Protein AF-A0A955YL09-F1 (afdb_monomer_lite)

Secondary structure (DSSP, 8-state):
-PPP-------TTHHHHHHHHHHHHHHHHHHHHTHHHHHHHTS--HHHHHHHHHHTGGGTTS-GGGTS--

Structure (mmCIF, N/CA/C/O backbone):
data_AF-A0A955YL09-F1
#
_entry.id   AF-A0A955YL09-F1
#
loop_
_atom_site.group_PDB
_atom_site.id
_atom_site.type_symbol
_atom_site.label_atom_id
_atom_site.label_alt_id
_atom_site.label_comp_id
_atom_site.label_asym_id
_atom_site.label_entity_id
_atom_site.label_seq_id
_atom_site.pdbx_PDB_ins_code
_atom_site.Cartn_x
_atom_site.Cartn_y
_atom_site.Cartn_z
_atom_site.occupancy
_atom_site.B_iso_or_equiv
_atom_site.auth_seq_id
_atom_site.auth_comp_id
_atom_site.auth_asym_id
_atom_site.auth_atom_id
_atom_site.pdbx_PDB_model_num
ATOM 1 N N . MET A 1 1 ? 36.851 -18.452 3.923 1.00 37.38 1 MET A N 1
ATOM 2 C CA . MET A 1 1 ? 36.394 -17.066 3.701 1.00 37.38 1 MET A CA 1
ATOM 3 C C . MET A 1 1 ? 35.350 -17.102 2.605 1.00 37.38 1 MET A C 1
ATOM 5 O O . MET A 1 1 ? 35.714 -17.271 1.450 1.00 37.38 1 MET A O 1
ATOM 9 N N . SER A 1 2 ? 34.068 -17.081 2.967 1.00 35.31 2 SER A N 1
ATOM 10 C CA . SER A 1 2 ? 32.985 -17.041 1.980 1.00 35.31 2 SER A CA 1
ATOM 11 C C . SER A 1 2 ? 33.022 -15.679 1.284 1.00 35.31 2 SER A C 1
ATOM 13 O O . SER A 1 2 ? 33.039 -14.668 1.990 1.00 35.31 2 SER A O 1
ATOM 15 N N . PRO A 1 3 ? 33.103 -15.619 -0.056 1.00 46.81 3 PRO A N 1
ATOM 16 C CA . PRO A 1 3 ? 33.160 -14.347 -0.748 1.00 46.81 3 PRO A CA 1
ATOM 17 C C . PRO A 1 3 ? 31.812 -13.649 -0.584 1.00 46.81 3 PRO A C 1
ATOM 19 O O . PRO A 1 3 ? 30.750 -14.265 -0.697 1.00 46.81 3 PRO A O 1
ATOM 22 N N . GLY A 1 4 ? 31.897 -12.370 -0.227 1.00 38.09 4 GLY A N 1
ATOM 23 C CA . GLY A 1 4 ? 30.766 -11.501 0.030 1.00 38.09 4 GLY A CA 1
ATOM 24 C C . GLY A 1 4 ? 29.815 -11.430 -1.156 1.00 38.09 4 GLY A C 1
ATOM 25 O O . GLY A 1 4 ? 30.224 -11.517 -2.312 1.00 38.09 4 GLY A O 1
ATOM 26 N N . LEU A 1 5 ? 28.544 -11.272 -0.795 1.00 41.22 5 LEU A N 1
ATOM 27 C CA . LEU A 1 5 ? 27.402 -10.886 -1.609 1.00 41.22 5 LEU A CA 1
ATOM 28 C C . LEU A 1 5 ? 27.838 -10.078 -2.843 1.00 41.22 5 LEU A C 1
ATOM 30 O O . LEU A 1 5 ? 28.047 -8.867 -2.770 1.00 41.22 5 LEU A O 1
ATOM 34 N N . ALA A 1 6 ? 28.010 -10.769 -3.968 1.00 37.56 6 ALA A N 1
ATOM 35 C CA . ALA A 1 6 ? 28.262 -10.145 -5.251 1.00 37.56 6 ALA A CA 1
ATOM 36 C C . ALA A 1 6 ? 26.990 -9.393 -5.656 1.00 37.56 6 ALA A C 1
ATOM 38 O O . ALA A 1 6 ? 26.090 -9.938 -6.290 1.00 37.56 6 ALA A O 1
ATOM 39 N N . VAL A 1 7 ? 26.914 -8.124 -5.257 1.00 43.75 7 VAL A N 1
ATOM 40 C CA . VAL A 1 7 ? 26.029 -7.121 -5.850 1.00 43.75 7 VAL A CA 1
ATOM 41 C C . VAL A 1 7 ? 26.569 -6.842 -7.254 1.00 43.75 7 VAL A C 1
ATOM 43 O O . VAL A 1 7 ? 27.263 -5.859 -7.489 1.00 43.75 7 VAL A O 1
ATOM 46 N N . ALA A 1 8 ? 26.361 -7.781 -8.174 1.00 42.16 8 ALA A N 1
ATOM 47 C CA . ALA A 1 8 ? 26.844 -7.668 -9.544 1.00 42.16 8 ALA A CA 1
ATOM 48 C C . ALA A 1 8 ? 25.955 -8.455 -10.513 1.00 42.16 8 ALA A C 1
ATOM 50 O O . ALA A 1 8 ? 26.365 -9.444 -11.111 1.00 42.16 8 ALA A O 1
ATOM 51 N N . ALA A 1 9 ? 24.736 -7.962 -10.702 1.00 38.84 9 ALA A N 1
ATOM 52 C CA . ALA A 1 9 ? 24.066 -8.032 -11.990 1.00 38.84 9 ALA A CA 1
ATOM 53 C C . ALA A 1 9 ? 23.264 -6.740 -12.147 1.00 38.84 9 ALA A C 1
ATOM 55 O O . ALA A 1 9 ? 22.431 -6.419 -11.302 1.00 38.84 9 ALA A O 1
ATOM 56 N N . ALA A 1 10 ? 23.547 -5.965 -13.193 1.00 46.06 10 ALA A N 1
ATOM 57 C CA . ALA A 1 10 ? 22.672 -4.875 -13.596 1.00 46.06 10 ALA A CA 1
ATOM 58 C C . ALA A 1 10 ? 21.289 -5.479 -13.864 1.00 46.06 10 ALA A C 1
ATOM 60 O O . ALA A 1 10 ? 21.113 -6.314 -14.750 1.00 46.06 10 ALA A O 1
ATOM 61 N N . LEU A 1 11 ? 20.347 -5.130 -13.005 1.00 45.53 11 LEU A N 1
ATOM 62 C CA . LEU A 1 11 ? 19.076 -5.807 -12.882 1.00 45.53 11 LEU A CA 1
ATOM 63 C C . LEU A 1 11 ? 18.126 -5.267 -13.982 1.00 45.53 11 LEU A C 1
ATOM 65 O O . LEU A 1 11 ? 17.863 -4.061 -13.986 1.00 45.53 11 LEU A O 1
ATOM 69 N N . PRO A 1 12 ? 17.573 -6.096 -14.903 1.00 55.06 12 PRO A N 1
ATOM 70 C CA . PRO A 1 12 ? 16.460 -5.678 -15.789 1.00 55.06 12 PRO A CA 1
ATOM 71 C C . PRO A 1 12 ? 15.267 -5.099 -14.987 1.00 55.06 12 PRO A C 1
ATOM 73 O O . PRO A 1 12 ? 14.465 -4.309 -15.480 1.00 55.06 12 PRO A O 1
ATOM 76 N N . ASP A 1 13 ? 15.257 -5.478 -13.715 1.00 63.91 13 ASP A N 1
ATOM 77 C CA . ASP A 1 13 ? 14.545 -5.080 -12.508 1.00 63.91 13 ASP A CA 1
ATOM 78 C C . ASP A 1 13 ? 14.578 -3.590 -12.094 1.00 63.91 13 ASP A C 1
ATOM 80 O O . ASP A 1 13 ? 13.714 -3.188 -11.325 1.00 63.91 13 ASP A O 1
ATOM 84 N N . GLU A 1 14 ? 15.501 -2.724 -12.539 1.00 82.94 14 GLU A N 1
ATOM 85 C CA . GLU A 1 14 ? 15.589 -1.359 -11.958 1.00 82.94 14 GLU A CA 1
ATOM 86 C C . GLU A 1 14 ? 14.364 -0.477 -12.279 1.00 82.94 14 GLU A C 1
ATOM 88 O O . GLU A 1 14 ? 13.842 0.235 -11.416 1.00 82.94 14 GLU A O 1
ATOM 93 N N . ALA A 1 15 ? 13.847 -0.547 -13.508 1.00 86.12 15 ALA A N 1
ATOM 94 C CA . ALA A 1 15 ? 12.630 0.172 -13.892 1.00 86.12 15 ALA A CA 1
ATOM 95 C C . ALA A 1 15 ? 11.389 -0.373 -13.162 1.00 86.12 15 ALA A C 1
ATOM 97 O O . ALA A 1 15 ? 10.510 0.392 -12.750 1.00 86.12 15 ALA A O 1
ATOM 98 N N . LEU A 1 16 ? 11.343 -1.692 -12.958 1.00 85.50 16 LEU A N 1
ATOM 99 C CA . LEU A 1 16 ? 10.311 -2.349 -12.164 1.00 85.50 16 LEU A CA 1
ATOM 100 C C . LEU A 1 16 ? 10.403 -1.915 -10.697 1.00 85.50 16 LEU A C 1
ATOM 102 O O . LEU A 1 16 ? 9.398 -1.495 -10.130 1.00 85.50 16 LEU A O 1
ATOM 106 N N . ARG A 1 17 ? 11.602 -1.927 -10.108 1.00 89.31 17 ARG A N 1
ATOM 107 C CA . ARG A 1 17 ? 11.875 -1.465 -8.745 1.00 89.31 17 ARG A CA 1
ATOM 108 C C . ARG A 1 17 ? 11.381 -0.040 -8.550 1.00 89.31 17 ARG A C 1
ATOM 110 O O . ARG A 1 17 ? 10.606 0.208 -7.633 1.00 89.31 17 ARG A O 1
ATOM 117 N N . ARG A 1 18 ? 11.763 0.888 -9.435 1.00 93.31 18 ARG A N 1
ATOM 118 C CA . ARG A 1 18 ? 11.295 2.284 -9.387 1.00 93.31 18 ARG A CA 1
ATOM 119 C C . ARG A 1 18 ? 9.775 2.389 -9.470 1.00 93.31 18 ARG A C 1
ATOM 121 O O . ARG A 1 18 ? 9.181 3.167 -8.732 1.00 93.31 18 ARG A O 1
ATOM 128 N N . THR A 1 19 ? 9.152 1.591 -10.333 1.00 92.44 19 THR A N 1
ATOM 129 C CA . THR A 1 19 ? 7.690 1.552 -10.475 1.00 92.44 19 THR A CA 1
ATOM 130 C C . THR A 1 19 ? 7.012 1.052 -9.198 1.00 92.44 19 THR A C 1
ATOM 132 O O . THR A 1 19 ? 6.043 1.656 -8.744 1.00 92.44 19 THR A O 1
ATOM 135 N N . LEU A 1 20 ? 7.520 -0.025 -8.595 1.00 91.56 20 LEU A N 1
ATOM 136 C CA . LEU A 1 20 ? 6.988 -0.578 -7.350 1.00 91.56 20 LEU A CA 1
ATOM 137 C C . LEU A 1 20 ? 7.172 0.391 -6.177 1.00 91.56 20 LEU A C 1
ATOM 139 O O . LEU A 1 20 ? 6.242 0.568 -5.396 1.00 91.56 20 LEU A O 1
ATOM 143 N N . VAL A 1 21 ? 8.322 1.067 -6.088 1.00 95.31 21 VAL A N 1
ATOM 144 C CA . VAL A 1 21 ? 8.566 2.107 -5.076 1.00 95.31 21 VAL A CA 1
ATOM 145 C C . VAL A 1 21 ? 7.581 3.266 -5.239 1.00 95.31 21 VAL A C 1
ATOM 147 O O . VAL A 1 21 ? 6.908 3.612 -4.275 1.00 95.31 21 VAL A O 1
ATOM 150 N N . ALA A 1 22 ? 7.405 3.796 -6.453 1.00 96.94 22 ALA A N 1
ATOM 151 C CA . ALA A 1 22 ? 6.463 4.891 -6.702 1.00 96.94 22 ALA A CA 1
ATOM 152 C C . ALA A 1 22 ? 5.011 4.509 -6.352 1.00 96.94 22 ALA A C 1
ATOM 154 O O . ALA A 1 22 ? 4.270 5.302 -5.775 1.00 96.94 22 ALA A O 1
ATOM 155 N N . ARG A 1 23 ? 4.598 3.269 -6.654 1.00 96.00 23 ARG A N 1
ATOM 156 C CA . ARG A 1 23 ? 3.283 2.747 -6.245 1.00 96.00 23 ARG A CA 1
ATOM 157 C C . ARG A 1 23 ? 3.157 2.626 -4.728 1.00 96.00 23 ARG A C 1
ATOM 159 O O . ARG A 1 23 ? 2.084 2.884 -4.198 1.00 96.00 23 ARG A O 1
ATOM 166 N N . ALA A 1 24 ? 4.225 2.240 -4.031 1.00 96.56 24 ALA A N 1
ATOM 167 C CA . ALA A 1 24 ? 4.213 2.121 -2.575 1.00 96.56 24 ALA A CA 1
ATOM 168 C C . ALA A 1 24 ? 4.077 3.498 -1.915 1.00 96.56 24 ALA A C 1
ATOM 170 O O . ALA A 1 24 ? 3.247 3.665 -1.025 1.00 96.56 24 ALA A O 1
ATOM 171 N N . GLU A 1 25 ? 4.833 4.487 -2.397 1.00 98.25 25 GLU A N 1
ATOM 172 C CA . GLU A 1 25 ? 4.749 5.881 -1.948 1.00 98.25 25 GLU A CA 1
ATOM 173 C C . GLU A 1 25 ? 3.340 6.454 -2.146 1.00 98.25 25 GLU A C 1
ATOM 175 O O . GLU A 1 25 ? 2.804 7.095 -1.243 1.00 98.25 25 GLU A O 1
ATOM 180 N N . ALA A 1 26 ? 2.702 6.156 -3.282 1.00 98.31 26 ALA A N 1
ATOM 181 C CA . ALA A 1 26 ? 1.342 6.604 -3.576 1.00 98.31 26 ALA A CA 1
ATOM 182 C C . ALA A 1 26 ? 0.278 6.029 -2.621 1.00 98.31 26 ALA A C 1
ATOM 184 O O . ALA A 1 26 ? -0.731 6.689 -2.387 1.00 98.31 26 ALA A O 1
ATOM 185 N N . LEU A 1 27 ? 0.494 4.838 -2.046 1.00 98.12 27 LEU A N 1
ATOM 186 C CA . LEU A 1 27 ? -0.451 4.220 -1.105 1.00 98.12 27 LEU A CA 1
ATOM 187 C C . LEU A 1 27 ? -0.309 4.723 0.336 1.00 98.12 27 LEU A C 1
ATOM 189 O O . LEU A 1 27 ? -1.221 4.528 1.137 1.00 98.12 27 LEU A O 1
ATOM 193 N N . VAL A 1 28 ? 0.806 5.365 0.698 1.00 98.38 28 VAL A N 1
ATOM 194 C CA . VAL A 1 28 ? 1.056 5.853 2.067 1.00 98.38 28 VAL A CA 1
ATOM 195 C C . VAL A 1 28 ? -0.120 6.641 2.673 1.00 98.38 28 VAL A C 1
ATOM 197 O O . VAL A 1 28 ? -0.508 6.298 3.794 1.00 98.38 28 VAL A O 1
ATOM 200 N N . PRO A 1 29 ? -0.719 7.653 2.009 1.00 98.62 29 PRO A N 1
ATOM 201 C CA . PRO A 1 29 ? -1.833 8.400 2.599 1.00 98.62 29 PRO A CA 1
ATOM 202 C C . PRO A 1 29 ? -3.045 7.513 2.921 1.00 98.62 29 PRO A C 1
ATOM 204 O O . PRO A 1 29 ? -3.605 7.617 4.015 1.00 98.62 29 PRO A O 1
ATOM 207 N N . ASP A 1 30 ? -3.405 6.594 2.024 1.00 98.38 30 ASP A N 1
ATOM 208 C CA . ASP A 1 30 ? -4.539 5.686 2.214 1.00 98.38 30 ASP A CA 1
ATOM 209 C C . ASP A 1 30 ? -4.274 4.675 3.334 1.00 98.38 30 ASP A C 1
ATOM 211 O O . ASP A 1 30 ? -5.147 4.393 4.158 1.00 98.38 30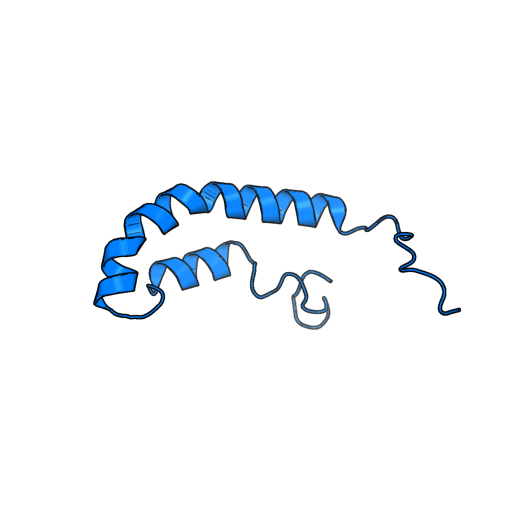 ASP A O 1
ATOM 215 N N . LEU A 1 31 ? -3.046 4.157 3.416 1.00 98.38 31 LEU A N 1
ATOM 216 C CA . LEU A 1 31 ? -2.630 3.257 4.490 1.00 98.38 31 LEU A CA 1
ATOM 217 C C . LEU A 1 31 ? -2.699 3.946 5.857 1.00 98.38 31 LEU A C 1
ATOM 219 O O . LEU A 1 31 ? -3.188 3.344 6.814 1.00 98.38 31 LEU A O 1
ATOM 223 N N . LEU A 1 32 ? -2.257 5.205 5.950 1.00 98.56 32 LEU A N 1
ATOM 224 C CA . LEU A 1 32 ? -2.335 5.998 7.180 1.00 98.56 32 LEU A CA 1
ATOM 225 C C . LEU A 1 32 ? -3.787 6.249 7.600 1.00 98.56 32 LEU A C 1
ATOM 227 O O . LEU A 1 32 ? -4.121 6.061 8.772 1.00 98.56 32 LEU A O 1
ATOM 231 N N . ALA A 1 33 ? -4.660 6.604 6.653 1.00 98.62 33 ALA A N 1
ATOM 232 C CA . ALA A 1 33 ? -6.083 6.823 6.915 1.00 98.62 33 ALA A CA 1
ATOM 233 C C . ALA A 1 33 ? -6.787 5.567 7.466 1.00 98.62 33 ALA A C 1
ATOM 235 O O . ALA A 1 33 ? -7.734 5.672 8.244 1.00 98.62 33 ALA A O 1
ATOM 236 N N . ARG A 1 34 ? -6.296 4.373 7.112 1.00 98.56 34 ARG A N 1
ATOM 237 C CA . ARG A 1 34 ? -6.874 3.074 7.494 1.00 98.56 34 ARG A CA 1
ATOM 238 C C . ARG A 1 34 ? -6.321 2.488 8.796 1.00 98.56 34 ARG A C 1
ATOM 240 O O . ARG A 1 34 ? -6.793 1.442 9.244 1.00 98.56 34 ARG A O 1
ATOM 247 N N . VAL A 1 35 ? -5.349 3.138 9.441 1.00 98.56 35 VAL A N 1
ATOM 248 C CA . VAL A 1 35 ? -4.767 2.662 10.711 1.00 98.56 35 VAL A CA 1
ATOM 249 C C . VAL A 1 35 ? -5.817 2.435 11.812 1.00 98.56 35 VAL A C 1
ATOM 251 O O . VAL A 1 35 ? -5.724 1.402 12.481 1.00 98.56 35 VAL A O 1
ATOM 254 N N . PRO A 1 36 ? -6.809 3.322 12.037 1.00 98.50 36 PRO A N 1
ATOM 255 C CA . PRO A 1 36 ? -7.826 3.098 13.065 1.00 98.50 36 PR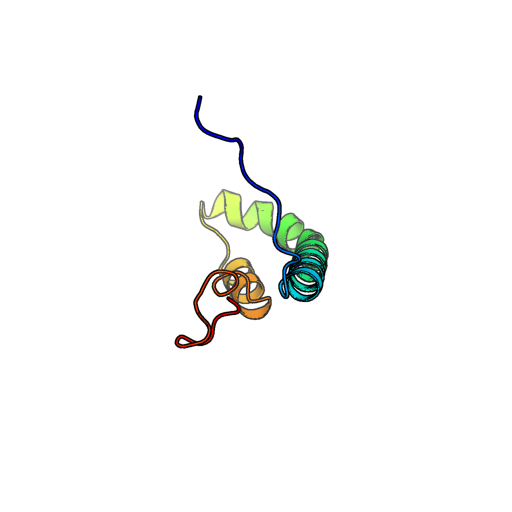O A CA 1
ATOM 256 C C . PRO A 1 36 ? -8.656 1.830 12.814 1.00 98.50 36 PRO A C 1
ATOM 258 O O . PRO A 1 36 ? -8.751 0.992 13.708 1.00 98.50 36 PRO A O 1
ATOM 261 N N . GLU A 1 37 ? -9.154 1.641 11.584 1.00 98.25 37 GLU A N 1
ATOM 262 C CA . GLU A 1 37 ? -9.910 0.445 11.175 1.00 98.25 37 GLU A CA 1
ATOM 263 C C . GLU A 1 37 ? -9.075 -0.830 11.369 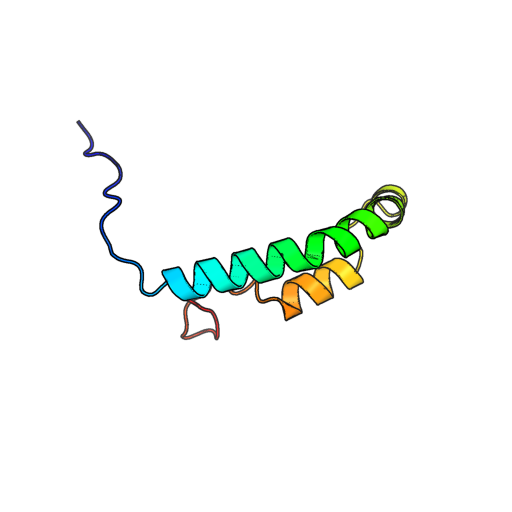1.00 98.25 37 GLU A C 1
ATOM 265 O O . GLU A 1 37 ? -9.542 -1.820 11.936 1.00 98.25 37 GLU A O 1
ATOM 270 N N . ALA A 1 38 ? -7.808 -0.793 10.942 1.00 98.31 38 ALA A N 1
ATOM 271 C CA . ALA A 1 38 ? -6.897 -1.925 11.066 1.00 98.31 38 ALA A CA 1
ATOM 272 C C . ALA A 1 38 ? -6.654 -2.320 12.532 1.00 98.31 38 ALA A C 1
ATOM 274 O O . ALA A 1 38 ? -6.595 -3.508 12.865 1.00 98.31 38 ALA A O 1
ATOM 275 N N . ARG A 1 39 ? -6.517 -1.322 13.415 1.00 98.38 39 ARG A N 1
ATOM 276 C CA . ARG A 1 39 ? -6.292 -1.524 14.852 1.00 98.38 39 ARG A CA 1
ATOM 277 C C . ARG A 1 39 ? -7.519 -2.100 15.544 1.00 98.38 39 ARG A C 1
ATOM 279 O O . ARG A 1 39 ? -7.380 -3.077 16.274 1.00 98.38 39 ARG A O 1
ATOM 286 N N . GLU A 1 40 ? -8.695 -1.533 15.298 1.00 98.38 40 GLU A N 1
ATOM 287 C CA . GLU A 1 40 ? -9.953 -2.005 15.883 1.00 98.38 40 GLU A CA 1
ATOM 288 C C . GLU A 1 40 ? -10.280 -3.434 15.427 1.00 98.38 40 GLU A C 1
ATOM 290 O O . GLU A 1 40 ? -10.549 -4.318 16.243 1.00 98.38 40 GLU A O 1
ATOM 295 N N . GLY A 1 41 ? -10.161 -3.696 14.123 1.00 97.81 41 GLY A N 1
ATOM 296 C CA . GLY A 1 41 ? -10.439 -5.006 13.539 1.00 97.81 41 GLY A CA 1
ATOM 297 C C . GLY A 1 41 ? -9.350 -6.057 13.772 1.00 97.81 41 GLY A C 1
ATOM 298 O O . GLY A 1 41 ? -9.580 -7.230 13.475 1.00 97.81 41 GLY A O 1
ATOM 299 N N . ARG A 1 42 ? -8.166 -5.660 14.267 1.00 98.12 42 ARG A N 1
ATOM 300 C CA . ARG A 1 42 ? -6.964 -6.510 14.414 1.00 98.12 42 ARG A CA 1
ATOM 301 C C . ARG A 1 42 ? -6.632 -7.300 13.145 1.00 98.12 42 ARG A C 1
ATOM 303 O O . ARG A 1 42 ? -6.215 -8.457 13.197 1.00 98.12 42 ARG A O 1
ATOM 310 N N . ARG A 1 43 ? -6.847 -6.674 11.993 1.00 98.06 43 ARG A N 1
ATOM 311 C CA . ARG A 1 43 ? -6.624 -7.261 10.671 1.00 98.06 43 ARG A CA 1
ATOM 312 C C . ARG A 1 43 ? -6.279 -6.169 9.676 1.00 98.06 43 ARG A C 1
ATOM 314 O O . ARG A 1 43 ? -6.658 -5.017 9.862 1.00 98.06 43 ARG A O 1
ATOM 321 N N . VAL A 1 44 ? -5.616 -6.542 8.590 1.00 97.75 44 VAL A N 1
ATOM 322 C CA . VAL A 1 44 ? -5.430 -5.630 7.460 1.00 97.75 44 VAL A CA 1
ATOM 323 C C . VAL A 1 44 ? -6.794 -5.397 6.792 1.00 97.75 44 VAL A C 1
ATOM 325 O O . VAL A 1 44 ? -7.470 -6.379 6.467 1.00 97.75 44 VAL A O 1
ATOM 328 N N . PRO A 1 45 ? -7.227 -4.139 6.593 1.00 98.56 45 PRO A N 1
ATOM 329 C CA . PRO A 1 45 ? -8.458 -3.829 5.876 1.00 98.56 45 PRO A CA 1
ATOM 330 C C . PRO A 1 45 ? -8.472 -4.438 4.477 1.00 98.56 45 PRO A C 1
ATOM 332 O O . PRO A 1 45 ? -7.446 -4.466 3.793 1.00 98.56 45 PRO A O 1
ATOM 335 N N . LYS A 1 46 ? -9.647 -4.884 4.019 1.00 98.31 46 LYS A N 1
ATOM 336 C CA . LYS A 1 46 ? -9.790 -5.478 2.680 1.00 98.31 46 LYS A CA 1
ATOM 337 C C . LYS A 1 46 ? -9.323 -4.507 1.590 1.00 98.31 46 LY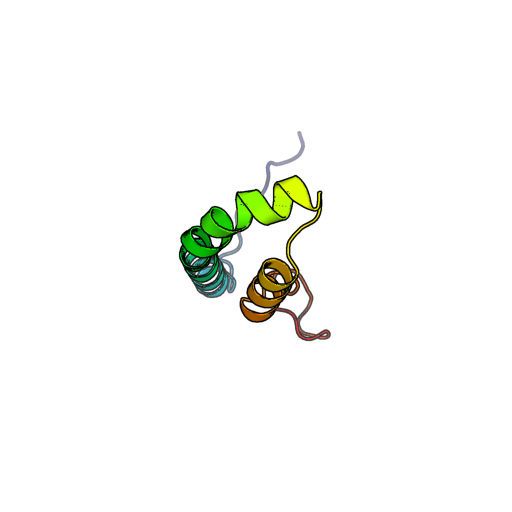S A C 1
ATOM 339 O O . LYS A 1 46 ? -8.591 -4.920 0.700 1.00 98.31 46 LYS A O 1
ATOM 344 N N . ALA A 1 47 ? -9.669 -3.225 1.720 1.00 98.06 47 ALA A N 1
ATOM 345 C CA . ALA A 1 47 ? -9.244 -2.180 0.789 1.00 98.06 47 ALA A CA 1
ATOM 346 C C . ALA A 1 47 ? -7.713 -2.098 0.662 1.00 98.06 47 ALA A C 1
ATOM 348 O O . ALA A 1 47 ? -7.191 -1.959 -0.435 1.00 98.06 47 ALA A O 1
ATOM 349 N N . THR A 1 48 ? -6.975 -2.276 1.763 1.00 98.38 48 THR A N 1
ATOM 350 C CA . THR A 1 48 ? -5.506 -2.314 1.725 1.00 98.38 48 THR A CA 1
ATOM 351 C C . THR A 1 48 ? -4.984 -3.515 0.944 1.00 98.38 48 THR A C 1
ATOM 353 O O . THR A 1 48 ? -4.052 -3.368 0.159 1.00 98.38 48 THR A O 1
ATOM 356 N N . ILE A 1 49 ? -5.584 -4.696 1.115 1.00 98.25 49 ILE A N 1
ATOM 357 C CA . ILE A 1 49 ? -5.200 -5.882 0.337 1.00 98.25 49 ILE A CA 1
ATOM 358 C C . ILE A 1 49 ? -5.508 -5.689 -1.151 1.00 98.25 49 ILE A C 1
ATOM 360 O O . ILE A 1 49 ? -4.661 -6.004 -1.987 1.00 98.25 49 ILE A O 1
ATOM 364 N N . ASP A 1 50 ? -6.681 -5.142 -1.473 1.00 98.19 50 ASP A N 1
ATOM 365 C CA . ASP A 1 50 ? -7.100 -4.880 -2.851 1.00 98.19 50 ASP A CA 1
ATOM 366 C C . ASP A 1 50 ? -6.137 -3.899 -3.543 1.00 98.19 50 ASP A C 1
ATOM 368 O O . ASP A 1 50 ? -5.665 -4.174 -4.648 1.00 98.19 50 ASP A O 1
ATOM 372 N N . ASP A 1 51 ? -5.754 -2.815 -2.863 1.00 98.19 51 ASP A N 1
ATOM 373 C CA . ASP A 1 51 ? -4.801 -1.831 -3.386 1.00 98.19 51 ASP A CA 1
ATOM 374 C C . ASP A 1 51 ? -3.400 -2.425 -3.569 1.00 98.19 51 ASP A C 1
ATOM 376 O O . ASP A 1 51 ? -2.747 -2.194 -4.588 1.00 98.19 51 ASP A O 1
ATOM 380 N N . MET A 1 52 ? -2.934 -3.248 -2.623 1.00 96.25 52 MET A N 1
ATOM 381 C CA . MET A 1 52 ? -1.646 -3.936 -2.748 1.00 96.25 52 MET A CA 1
ATOM 382 C C . MET A 1 52 ? -1.632 -4.934 -3.914 1.00 96.25 52 MET A C 1
ATOM 384 O O . MET A 1 52 ? -0.613 -5.083 -4.599 1.00 96.25 52 MET A O 1
ATOM 388 N N . GLN A 1 53 ? -2.759 -5.607 -4.160 1.00 94.62 53 GLN A N 1
ATOM 389 C CA . GLN A 1 53 ? -2.926 -6.514 -5.289 1.00 94.62 53 GLN A CA 1
ATOM 390 C C . GLN A 1 53 ? -2.959 -5.749 -6.617 1.00 94.62 53 GLN A C 1
ATOM 392 O O . GLN A 1 53 ? -2.266 -6.149 -7.554 1.00 94.62 53 GLN A O 1
ATOM 397 N N . ALA A 1 54 ? -3.692 -4.635 -6.686 1.00 93.94 54 ALA A N 1
ATOM 398 C CA . ALA A 1 54 ? -3.737 -3.758 -7.856 1.00 93.94 54 ALA A CA 1
ATOM 399 C C . ALA A 1 54 ? -2.364 -3.136 -8.165 1.00 93.94 54 ALA A C 1
ATOM 401 O O . ALA A 1 54 ? -1.959 -3.054 -9.325 1.00 93.94 54 ALA A O 1
ATOM 402 N N . ALA A 1 55 ? -1.602 -2.772 -7.131 1.00 93.88 55 ALA A N 1
ATOM 403 C CA . ALA A 1 55 ? -0.237 -2.273 -7.264 1.00 93.88 55 ALA A CA 1
ATOM 404 C C . ALA A 1 55 ? 0.769 -3.353 -7.715 1.00 93.88 55 ALA A C 1
ATOM 406 O O . ALA A 1 55 ? 1.857 -3.016 -8.195 1.00 93.88 55 ALA A O 1
ATOM 407 N N . GLY A 1 56 ? 0.404 -4.637 -7.620 1.00 90.50 56 GLY A N 1
ATOM 408 C CA . GLY A 1 56 ? 1.200 -5.770 -8.094 1.00 90.50 56 GLY A CA 1
ATOM 409 C C . GLY A 1 56 ? 2.243 -6.287 -7.100 1.00 90.50 56 GLY A C 1
ATOM 410 O O . GLY A 1 56 ? 3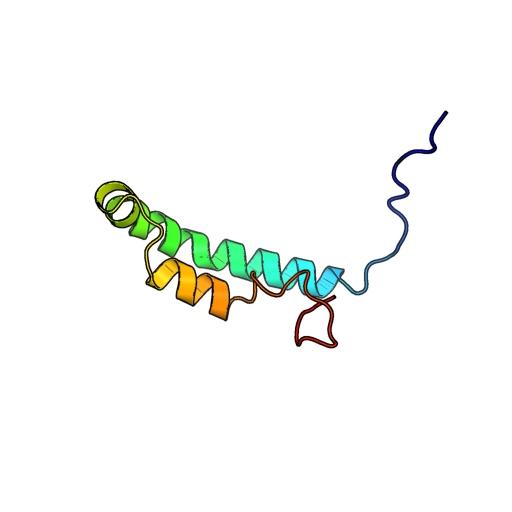.107 -7.070 -7.493 1.00 90.50 56 GLY A O 1
ATOM 411 N N . PHE A 1 57 ? 2.176 -5.901 -5.819 1.00 92.94 57 PHE A N 1
ATOM 412 C CA . PHE A 1 57 ? 3.207 -6.266 -4.836 1.00 92.94 57 PHE A CA 1
ATOM 413 C C . PHE A 1 57 ? 3.313 -7.772 -4.597 1.00 92.94 57 PHE A C 1
ATOM 415 O O . PHE A 1 57 ? 4.417 -8.300 -4.492 1.00 92.94 57 PHE A O 1
ATOM 422 N N . PHE A 1 58 ? 2.190 -8.494 -4.591 1.00 91.50 58 PHE A N 1
ATOM 423 C CA . PHE A 1 58 ? 2.187 -9.943 -4.355 1.00 91.50 58 PHE A CA 1
ATOM 424 C C . PHE A 1 58 ? 2.808 -10.768 -5.490 1.00 91.50 58 PHE A C 1
ATOM 426 O O . PHE A 1 58 ? 3.031 -11.962 -5.320 1.00 91.50 58 PHE A O 1
ATOM 433 N N . ARG A 1 59 ? 3.086 -10.148 -6.643 1.00 88.38 59 ARG A N 1
ATOM 434 C CA . ARG A 1 59 ? 3.661 -10.814 -7.822 1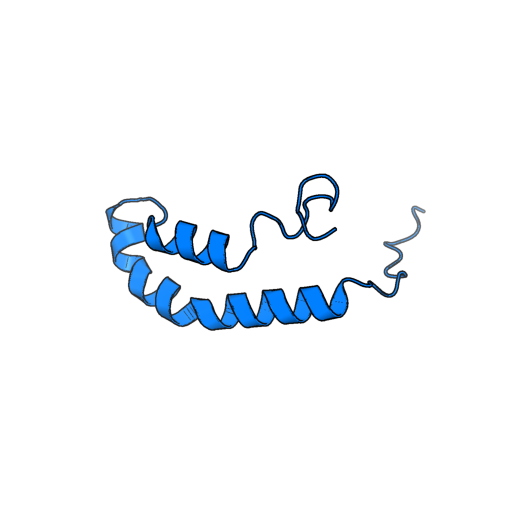.00 88.38 59 ARG A CA 1
ATOM 435 C C . ARG A 1 59 ? 5.059 -10.317 -8.181 1.00 88.38 59 ARG A C 1
ATOM 437 O O . ARG A 1 59 ? 5.619 -10.763 -9.180 1.00 88.38 59 ARG A O 1
ATOM 444 N N . ALA A 1 60 ? 5.625 -9.416 -7.377 1.00 86.56 60 ALA A N 1
ATOM 445 C CA . ALA A 1 60 ? 6.918 -8.798 -7.657 1.00 86.56 60 ALA A CA 1
ATOM 446 C C . ALA A 1 60 ? 8.058 -9.827 -7.772 1.00 86.56 60 ALA A C 1
ATOM 448 O O . ALA A 1 60 ? 8.894 -9.689 -8.652 1.00 86.56 60 ALA A O 1
ATOM 449 N N . LEU A 1 61 ? 8.041 -10.871 -6.936 1.00 83.12 61 LEU A N 1
ATOM 450 C CA . LEU A 1 61 ? 9.056 -11.939 -6.887 1.00 83.12 61 LEU A CA 1
ATOM 451 C C . LEU A 1 61 ? 8.551 -13.270 -7.463 1.00 83.12 61 LEU A C 1
ATOM 453 O O . LEU A 1 61 ? 9.048 -14.342 -7.135 1.00 83.12 61 LEU A O 1
ATOM 457 N N . GLN A 1 62 ? 7.455 -13.234 -8.217 1.00 86.69 62 GLN A N 1
ATOM 458 C CA . GLN A 1 62 ? 6.902 -14.441 -8.811 1.00 86.69 62 GLN A CA 1
ATOM 459 C C . GLN A 1 62 ? 7.491 -14.613 -10.222 1.00 86.69 62 GLN A C 1
ATOM 461 O O . GLN A 1 62 ? 7.527 -13.637 -10.972 1.00 86.69 62 GLN A O 1
ATOM 466 N N . PRO A 1 63 ? 7.881 -15.835 -10.633 1.00 86.25 63 PRO A N 1
ATOM 467 C CA . PRO A 1 63 ? 8.390 -16.062 -11.980 1.00 86.25 63 PRO A CA 1
ATOM 468 C C . PRO A 1 63 ? 7.388 -15.678 -13.077 1.00 86.25 63 PRO A C 1
ATOM 470 O O . PRO A 1 63 ? 6.192 -15.979 -12.967 1.00 86.25 63 PRO A O 1
ATOM 473 N N . LYS A 1 64 ? 7.877 -15.147 -14.203 1.00 86.00 64 LYS A N 1
ATOM 474 C CA . LYS A 1 64 ? 7.072 -14.788 -15.391 1.00 86.00 64 LYS A CA 1
ATOM 475 C C . LYS A 1 64 ? 6.171 -15.903 -15.908 1.00 86.00 64 LYS A C 1
ATOM 477 O O . LYS A 1 64 ? 5.048 -15.636 -16.325 1.00 86.00 64 LYS A O 1
ATOM 482 N N . ARG A 1 65 ? 6.610 -17.168 -15.829 1.00 89.81 65 ARG A N 1
ATOM 483 C CA . ARG A 1 65 ? 5.793 -18.332 -16.244 1.00 89.81 65 ARG A CA 1
ATOM 484 C C . ARG A 1 65 ? 4.491 -18.484 -15.447 1.00 89.81 65 ARG A C 1
ATOM 486 O O . ARG A 1 65 ? 3.585 -19.177 -15.889 1.00 89.81 65 ARG A O 1
ATOM 493 N N . TRP A 1 66 ? 4.406 -17.834 -14.289 1.00 85.75 66 TRP A N 1
ATOM 494 C CA . TRP A 1 66 ? 3.224 -17.790 -13.435 1.00 85.75 66 TRP A CA 1
ATOM 495 C C . TRP A 1 66 ? 2.561 -16.402 -13.409 1.00 85.75 66 TRP A C 1
ATOM 497 O O . TRP A 1 66 ? 1.699 -16.151 -12.570 1.00 85.75 66 TRP A O 1
ATOM 507 N N . GLY A 1 67 ? 2.957 -15.500 -14.314 1.00 82.19 67 GLY A N 1
ATOM 508 C CA . GLY A 1 67 ? 2.400 -14.151 -14.432 1.00 82.19 67 GLY A CA 1
ATOM 509 C C . GLY A 1 67 ? 2.950 -13.136 -13.426 1.00 82.19 67 GLY A C 1
ATOM 510 O O . GLY A 1 67 ? 2.275 -12.139 -13.158 1.00 82.19 67 GLY A O 1
ATOM 511 N N . GLY A 1 68 ? 4.126 -13.398 -12.849 1.00 84.19 68 GLY A N 1
ATOM 512 C CA . GLY A 1 68 ? 4.856 -12.434 -12.028 1.00 84.19 68 GLY A CA 1
ATOM 513 C C . GLY A 1 68 ? 5.941 -11.674 -12.788 1.00 84.19 68 GLY A C 1
ATOM 514 O O . GLY A 1 68 ? 6.027 -11.758 -14.015 1.00 84.19 68 GLY A O 1
ATOM 515 N N . SER A 1 69 ? 6.728 -10.890 -12.057 1.00 80.44 69 SER A N 1
ATOM 516 C CA . SER A 1 69 ? 7.625 -9.891 -12.646 1.00 80.44 69 SER A CA 1
ATOM 517 C C . SER A 1 69 ? 9.097 -10.318 -12.765 1.00 80.44 69 SER A C 1
ATOM 519 O O . SER A 1 69 ? 9.841 -9.651 -13.487 1.00 80.44 69 SER A O 1
ATOM 521 N N . GLU A 1 70 ? 9.493 -11.427 -12.130 1.00 73.81 70 GLU A N 1
ATOM 522 C CA . GLU A 1 70 ? 10.847 -12.016 -12.190 1.00 73.81 70 GLU A CA 1
ATOM 523 C C . GLU A 1 70 ? 11.012 -12.911 -13.434 1.00 73.81 70 GLU A C 1
ATOM 525 O O . GLU A 1 70 ? 11.761 -12.527 -14.368 1.00 73.81 70 GLU A O 1
#

Foldseek 3Di:
DPDDDPPDDPDPCPVVVVLLVVLVVVCVVVQVVCVVVCVVVVHDDPVNVVSCVVSQVVQAPPDVVVPGDD

Sequence (70 aa):
MSPGLAVAAALPDEALRRTLVARAEALVPDLLARVPEAREGRRVPKATIDDMQAAGFFRALQPKRWGGSE

Radius of gyration: 16.33 Å; chains: 1; bounding box: 47×27×32 Å

pLDDT: mean 84.27, std 20.28, range [35.31, 98.62]